Protein AF-A0A0R0E0G1-F1 (afdb_monomer)

pLDDT: mean 90.48, std 4.49, range [67.44, 95.5]

Organism: NCBI:txid659018

Foldseek 3Di:
DVVVVVVVVVCVVVQLVVLVVQLVVLQVVQLVLLLVQLVVQLVCLVVLHGDDWDCDDSFDRPQGQPDGSCCQVVKDKGWTHTDRDGDLQAHWIWIAINNPSDIDTHRD

Mean predicted aligned error: 4.96 Å

Sequence (108 aa):
MIVVAIIAILAAIALPQYRNYTQRSANAACLAEARAYLSTAVADLAGAVTPATYVPKACDASANPNLIATDFATPRTVTFDTRTKGNADIKQNAVCNTGSAQCELVDD

InterPro domains:
  IPR045584 Pilin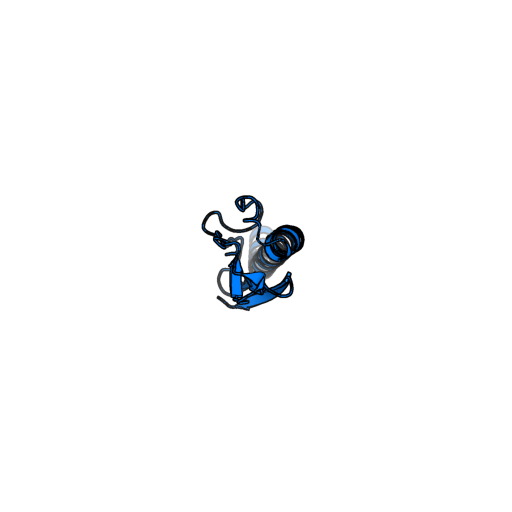-like [SSF54523] (1-60)

Structure (mmCIF, N/CA/C/O backbone):
data_AF-A0A0R0E0G1-F1
#
_entry.id   AF-A0A0R0E0G1-F1
#
loop_
_atom_site.group_PDB
_atom_site.id
_atom_site.type_symbol
_atom_site.label_atom_id
_atom_site.label_alt_id
_atom_site.label_comp_id
_atom_site.label_asym_id
_atom_site.label_entity_id
_atom_site.label_seq_id
_atom_site.pdbx_PDB_ins_code
_atom_site.Cartn_x
_atom_site.Cartn_y
_atom_site.Cartn_z
_atom_site.occupancy
_atom_site.B_iso_or_equiv
_atom_site.auth_seq_id
_atom_site.auth_comp_id
_atom_site.auth_asym_id
_atom_site.auth_atom_id
_atom_site.pdbx_PDB_model_num
ATOM 1 N N . MET A 1 1 ? -19.854 -2.959 42.397 1.00 69.88 1 MET A N 1
ATOM 2 C CA . MET A 1 1 ? -19.060 -3.354 41.207 1.00 69.88 1 MET A CA 1
ATOM 3 C C . MET A 1 1 ? -19.733 -2.933 39.889 1.00 69.88 1 MET A C 1
ATOM 5 O O . MET A 1 1 ? -19.676 -3.658 38.909 1.00 69.88 1 MET A O 1
ATOM 9 N N . ILE A 1 2 ? -20.343 -1.741 39.829 1.00 91.44 2 ILE A N 1
ATOM 10 C CA . ILE A 1 2 ? -21.079 -1.273 38.636 1.00 91.44 2 ILE A CA 1
ATOM 11 C C . ILE A 1 2 ? -20.147 -0.739 37.535 1.00 91.44 2 ILE A C 1
ATOM 13 O O . ILE A 1 2 ? -20.420 -0.892 36.351 1.00 91.44 2 ILE A O 1
ATOM 17 N N . VAL A 1 3 ? -18.998 -0.179 37.925 1.00 94.81 3 VAL A N 1
ATOM 18 C CA . VAL A 1 3 ? -18.033 0.435 37.000 1.00 94.81 3 VAL A CA 1
ATOM 19 C C . VAL A 1 3 ? -17.470 -0.589 36.011 1.00 94.81 3 VAL A C 1
ATOM 21 O O . VAL A 1 3 ? -17.427 -0.326 34.815 1.00 94.81 3 VAL A O 1
ATOM 24 N N . VAL A 1 4 ? -17.115 -1.788 36.486 1.00 92.62 4 VAL A N 1
ATOM 25 C CA . VAL A 1 4 ? -16.590 -2.868 35.632 1.00 92.62 4 VAL A CA 1
ATOM 26 C C . VAL A 1 4 ? -17.630 -3.311 34.599 1.00 92.62 4 VAL A C 1
ATOM 28 O O . VAL A 1 4 ? -17.286 -3.525 33.441 1.00 92.62 4 VAL A O 1
ATOM 31 N N . ALA A 1 5 ? -18.907 -3.380 34.991 1.00 92.19 5 ALA A N 1
ATOM 32 C CA . ALA A 1 5 ? -19.992 -3.743 34.082 1.00 92.19 5 ALA A CA 1
ATOM 33 C C . ALA A 1 5 ? -20.184 -2.702 32.966 1.00 92.19 5 ALA A C 1
ATOM 35 O O . ALA A 1 5 ? -20.346 -3.068 31.806 1.00 92.19 5 ALA A O 1
ATOM 36 N N . ILE A 1 6 ? -20.093 -1.408 33.291 1.00 95.06 6 ILE A N 1
ATOM 37 C CA . ILE A 1 6 ? -20.196 -0.332 32.293 1.00 95.06 6 ILE A CA 1
ATOM 38 C C . ILE A 1 6 ? -19.004 -0.376 31.322 1.00 95.06 6 ILE A C 1
ATOM 40 O O . ILE A 1 6 ? -19.198 -0.285 30.111 1.00 95.06 6 ILE A O 1
ATOM 44 N N . ILE A 1 7 ? -17.780 -0.585 31.825 1.00 94.69 7 ILE A N 1
ATOM 45 C CA . ILE A 1 7 ? -16.577 -0.710 30.982 1.00 94.69 7 ILE A CA 1
ATOM 46 C C . ILE A 1 7 ? -16.690 -1.916 30.039 1.00 94.69 7 ILE A C 1
ATOM 48 O O . ILE A 1 7 ? -16.341 -1.800 28.866 1.00 94.69 7 ILE A O 1
ATOM 52 N N . ALA A 1 8 ? -17.212 -3.051 30.515 1.00 91.56 8 ALA A N 1
ATOM 53 C CA . ALA A 1 8 ? -17.375 -4.253 29.699 1.00 91.56 8 ALA A CA 1
ATOM 54 C C . ALA A 1 8 ? -18.311 -4.025 28.498 1.00 91.56 8 ALA A C 1
ATOM 56 O O . ALA A 1 8 ? -17.993 -4.442 27.384 1.00 91.56 8 ALA A O 1
ATOM 57 N N . ILE A 1 9 ? -19.425 -3.314 28.697 1.00 93.38 9 ILE A N 1
ATOM 58 C CA . ILE A 1 9 ? -20.377 -2.996 27.620 1.00 93.38 9 ILE A CA 1
ATOM 59 C C . ILE A 1 9 ? -19.742 -2.045 26.596 1.00 93.38 9 ILE A C 1
ATOM 61 O O . ILE A 1 9 ? -19.850 -2.273 25.392 1.00 93.38 9 ILE A O 1
ATOM 65 N N . LEU A 1 10 ? -19.033 -1.008 27.054 1.00 93.25 10 LEU A N 1
ATOM 66 C CA . LEU A 1 10 ? -18.356 -0.061 26.161 1.00 93.25 10 LEU A CA 1
ATOM 67 C C . LEU A 1 10 ? -17.244 -0.738 25.348 1.00 93.25 10 LEU A C 1
ATOM 69 O O . LEU A 1 10 ? -17.132 -0.508 24.144 1.00 93.25 10 LEU A O 1
ATOM 73 N N . ALA A 1 11 ? -16.453 -1.608 25.981 1.00 91.19 11 ALA A N 1
ATOM 74 C CA . ALA A 1 11 ? -15.393 -2.355 25.312 1.00 91.19 11 ALA A CA 1
ATOM 75 C C . ALA A 1 11 ? -15.949 -3.300 24.237 1.00 91.19 11 ALA A C 1
ATOM 77 O O . ALA A 1 11 ? -15.377 -3.384 23.151 1.00 91.19 11 ALA A O 1
ATOM 78 N N . ALA A 1 12 ? -17.087 -3.954 24.493 1.00 91.06 12 ALA A N 1
ATOM 79 C CA . ALA A 1 12 ? -17.731 -4.836 23.521 1.00 91.06 12 ALA A CA 1
ATOM 80 C C . ALA A 1 12 ? -18.113 -4.111 22.215 1.00 91.06 12 ALA A C 1
ATOM 82 O O . ALA A 1 12 ? -18.043 -4.710 21.144 1.00 91.06 12 ALA A O 1
ATOM 83 N N . ILE A 1 13 ? -18.458 -2.821 22.285 1.00 90.75 13 ILE A N 1
ATOM 84 C CA . ILE A 1 13 ? -18.802 -2.000 21.113 1.00 90.75 13 ILE A CA 1
ATOM 85 C C . ILE A 1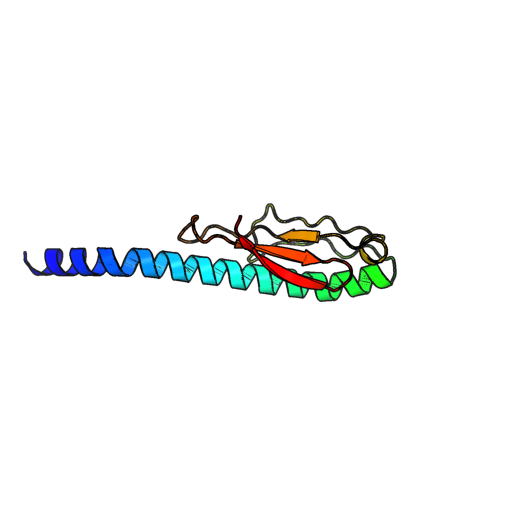 13 ? -17.542 -1.400 20.468 1.00 90.75 13 ILE A C 1
ATOM 87 O O . ILE A 1 13 ? -17.410 -1.381 19.244 1.00 90.75 13 ILE A O 1
ATOM 91 N N . ALA A 1 14 ? -16.591 -0.930 21.279 1.00 91.50 14 ALA A N 1
ATOM 92 C CA . ALA A 1 14 ? -15.405 -0.227 20.794 1.00 91.50 14 ALA A CA 1
ATOM 93 C C . ALA A 1 14 ? -14.370 -1.156 20.136 1.00 91.50 14 ALA A C 1
ATOM 95 O O . ALA A 1 14 ? -13.752 -0.791 19.135 1.00 91.50 14 ALA A O 1
ATOM 96 N N . LEU A 1 15 ? -14.179 -2.369 20.663 1.00 91.12 15 LEU A N 1
ATOM 97 C CA . LEU A 1 15 ? -13.192 -3.324 20.151 1.00 91.12 15 LEU A CA 1
ATOM 98 C C . LEU A 1 15 ? -13.411 -3.737 18.682 1.00 91.12 15 LEU A C 1
ATOM 100 O O . LEU A 1 15 ? -12.436 -3.695 17.927 1.00 91.12 15 LEU A O 1
ATOM 104 N N . PRO A 1 16 ? -14.621 -4.111 18.214 1.00 91.94 16 PRO A N 1
ATOM 105 C CA . PRO A 1 16 ? -14.821 -4.457 16.806 1.00 91.94 16 PRO A CA 1
ATOM 106 C C . PRO A 1 16 ? -14.580 -3.263 15.873 1.00 91.94 16 PRO A C 1
ATOM 108 O O . PRO A 1 16 ? -13.963 -3.426 14.820 1.00 91.94 16 PRO A O 1
ATOM 111 N N . GLN A 1 17 ? -14.977 -2.048 16.271 1.00 93.81 17 GLN A N 1
ATOM 112 C CA . GLN A 1 17 ? -14.682 -0.843 15.490 1.00 93.81 17 GLN A CA 1
ATOM 113 C C . GLN A 1 17 ? -13.180 -0.557 15.419 1.00 93.81 17 GLN A C 1
ATOM 115 O O . GLN A 1 17 ? -12.667 -0.273 14.337 1.00 93.81 17 GLN A O 1
ATOM 120 N N . TYR A 1 18 ? -12.460 -0.688 16.536 1.00 94.31 18 TYR A N 1
ATOM 121 C CA . TYR A 1 18 ? -11.012 -0.497 16.564 1.00 94.31 18 TYR A CA 1
ATOM 122 C C . TYR A 1 18 ? -10.287 -1.504 15.662 1.00 94.31 18 TYR A C 1
ATOM 124 O O . TYR A 1 18 ? -9.452 -1.109 14.852 1.00 94.31 18 TYR A O 1
ATOM 132 N N . ARG A 1 19 ? -10.659 -2.790 15.723 1.00 94.44 19 ARG A N 1
ATOM 133 C CA . ARG A 1 19 ? -10.098 -3.839 14.851 1.00 94.44 19 ARG A CA 1
ATOM 134 C C . ARG A 1 19 ? -10.358 -3.570 13.367 1.00 94.44 19 ARG A C 1
ATOM 136 O O . ARG A 1 19 ? -9.494 -3.840 12.535 1.00 94.44 19 ARG A O 1
ATOM 143 N N . ASN A 1 20 ? -11.526 -3.023 13.029 1.00 95.38 20 ASN A N 1
ATOM 144 C CA . ASN A 1 20 ? -11.834 -2.639 11.655 1.00 95.38 20 ASN A CA 1
ATOM 145 C C . ASN A 1 20 ? -11.003 -1.431 11.199 1.00 95.38 20 ASN A C 1
ATOM 147 O O . ASN A 1 20 ? -10.507 -1.408 10.073 1.00 95.38 20 ASN A O 1
ATOM 151 N N . TYR A 1 21 ? -10.825 -0.434 12.068 1.00 95.06 21 TYR A N 1
ATOM 152 C CA . TYR A 1 21 ? -9.981 0.724 11.781 1.00 95.06 21 TYR A CA 1
ATOM 153 C C . TYR A 1 21 ? -8.526 0.311 11.539 1.00 95.06 21 TYR A C 1
ATOM 155 O O . TYR A 1 21 ? -7.956 0.678 10.513 1.00 95.06 21 TYR A O 1
ATOM 163 N N . THR A 1 22 ? -7.945 -0.514 12.419 1.00 95.12 22 THR A N 1
ATOM 164 C CA . THR A 1 22 ? -6.552 -0.955 12.268 1.00 95.12 22 THR A CA 1
ATOM 165 C C . THR A 1 22 ? -6.338 -1.782 11.004 1.00 95.12 22 THR A C 1
ATOM 167 O O . THR A 1 22 ? -5.293 -1.637 10.367 1.00 95.12 22 THR A O 1
ATOM 170 N N . GLN A 1 23 ? -7.321 -2.594 10.594 1.00 95.50 23 GLN A N 1
ATOM 171 C CA . GLN A 1 23 ? -7.233 -3.310 9.322 1.00 95.50 23 GLN A CA 1
ATOM 172 C C . GLN A 1 23 ? -7.289 -2.357 8.123 1.00 95.50 23 GLN A C 1
ATOM 174 O O . GLN A 1 23 ? -6.441 -2.448 7.241 1.00 95.50 23 GLN A O 1
ATOM 179 N N . ARG A 1 24 ? -8.218 -1.393 8.100 1.00 95.06 24 ARG A N 1
ATOM 180 C CA . ARG A 1 24 ? -8.290 -0.395 7.014 1.00 95.06 24 ARG A CA 1
ATOM 181 C C . ARG A 1 24 ? -7.003 0.423 6.905 1.00 95.06 24 ARG A C 1
ATOM 183 O O . ARG A 1 24 ? -6.546 0.687 5.795 1.00 95.06 24 ARG A O 1
ATOM 190 N N . SER A 1 25 ? -6.390 0.782 8.036 1.00 95.00 25 SER A N 1
ATOM 191 C CA . SER A 1 25 ? -5.082 1.447 8.054 1.00 95.00 25 SER A CA 1
ATOM 192 C C . SER A 1 25 ? -3.980 0.571 7.453 1.00 95.00 25 SER A C 1
ATOM 194 O O . SER A 1 25 ? -3.146 1.082 6.710 1.00 95.00 25 SER A O 1
ATOM 196 N N . ALA A 1 26 ? -3.981 -0.737 7.732 1.00 94.75 26 ALA A N 1
ATOM 197 C CA . ALA A 1 26 ? -3.026 -1.674 7.142 1.00 94.75 26 ALA A CA 1
ATOM 198 C C . ALA A 1 26 ? -3.225 -1.823 5.624 1.00 94.75 26 ALA A C 1
ATOM 200 O O . ALA A 1 26 ? -2.245 -1.760 4.880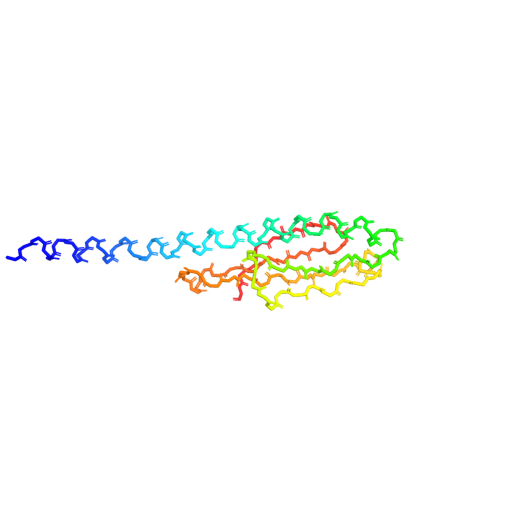 1.00 94.75 26 ALA A O 1
ATOM 201 N N . ASN A 1 27 ? -4.477 -1.933 5.164 1.00 95.12 27 ASN A N 1
ATOM 202 C CA . ASN A 1 27 ? -4.801 -2.012 3.738 1.00 95.12 27 ASN A CA 1
ATOM 203 C C . ASN A 1 27 ? -4.314 -0.754 2.993 1.00 95.12 27 ASN A C 1
ATOM 205 O O . ASN A 1 27 ? -3.603 -0.847 1.993 1.00 95.12 27 ASN A O 1
ATOM 209 N N . ALA A 1 28 ? -4.620 0.434 3.525 1.00 95.25 28 ALA A N 1
ATOM 210 C CA . ALA A 1 28 ? -4.194 1.702 2.935 1.00 95.25 28 ALA A CA 1
ATOM 211 C C . ALA A 1 28 ? -2.665 1.869 2.918 1.00 95.25 28 ALA A C 1
ATOM 213 O O . ALA A 1 28 ? -2.114 2.363 1.934 1.00 95.25 28 ALA A O 1
ATOM 214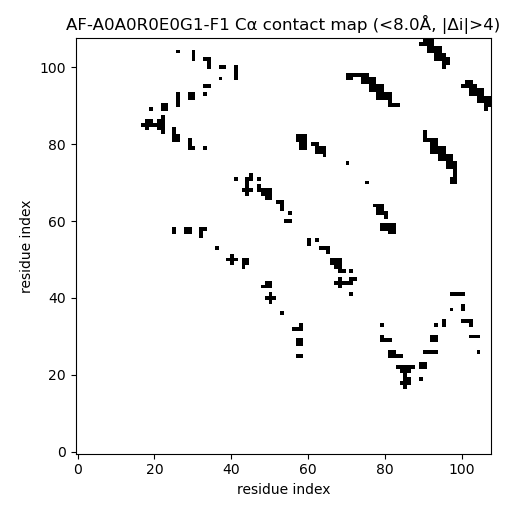 N N . ALA A 1 29 ? -1.973 1.444 3.981 1.00 95.31 29 ALA A N 1
ATOM 215 C CA . ALA A 1 29 ? -0.517 1.528 4.064 1.00 95.31 29 ALA A CA 1
ATOM 216 C C . ALA A 1 29 ? 0.169 0.647 3.012 1.00 95.31 29 ALA A C 1
ATOM 218 O O . ALA A 1 29 ? 1.087 1.107 2.337 1.00 95.31 29 ALA A O 1
ATOM 219 N N . CYS A 1 30 ? -0.303 -0.588 2.833 1.00 95.12 30 CYS A N 1
ATOM 220 C CA . CYS A 1 30 ? 0.243 -1.473 1.810 1.00 95.12 30 CYS A CA 1
ATOM 221 C C . CYS A 1 30 ? -0.075 -0.984 0.393 1.00 95.12 30 CYS A C 1
ATOM 223 O O . CYS A 1 30 ? 0.803 -0.999 -0.459 1.00 95.12 30 CYS A O 1
ATOM 225 N N . LEU A 1 31 ? -1.279 -0.460 0.134 1.00 94.75 31 LEU A N 1
ATOM 226 C CA . LEU A 1 31 ? -1.585 0.137 -1.170 1.00 94.75 31 LEU A CA 1
ATOM 227 C C . LEU A 1 31 ? -0.678 1.332 -1.483 1.00 94.75 31 LEU A C 1
ATOM 229 O O . LEU A 1 31 ? -0.219 1.471 -2.616 1.00 94.75 31 LEU A O 1
ATOM 233 N N . ALA A 1 32 ? -0.415 2.198 -0.503 1.00 94.69 32 ALA A N 1
ATOM 234 C CA . ALA A 1 32 ? 0.492 3.326 -0.692 1.00 94.69 32 ALA A CA 1
ATOM 235 C C . ALA A 1 32 ? 1.919 2.851 -1.008 1.00 94.69 32 ALA A C 1
ATOM 237 O O . ALA A 1 32 ? 2.565 3.392 -1.903 1.00 94.69 32 ALA A O 1
ATOM 238 N N . GLU A 1 33 ? 2.386 1.814 -0.313 1.00 94.19 33 GLU A N 1
ATOM 239 C CA . GLU A 1 33 ? 3.688 1.199 -0.557 1.00 94.19 33 GLU A CA 1
ATOM 240 C C . GLU A 1 33 ? 3.776 0.539 -1.939 1.00 94.19 33 GLU A C 1
ATOM 242 O O . GLU A 1 33 ? 4.717 0.808 -2.684 1.00 94.19 33 GLU A O 1
ATOM 247 N N . ALA A 1 34 ? 2.779 -0.267 -2.307 1.00 93.25 34 ALA A N 1
ATOM 248 C CA . ALA A 1 34 ? 2.696 -0.932 -3.601 1.00 93.25 34 ALA A CA 1
ATOM 249 C C . ALA A 1 34 ? 2.720 0.081 -4.756 1.00 93.25 34 ALA A C 1
ATOM 251 O O . ALA A 1 34 ? 3.484 -0.077 -5.708 1.00 93.25 34 ALA A O 1
ATOM 252 N N . ARG A 1 35 ? 1.951 1.174 -4.640 1.00 93.00 35 ARG A N 1
ATOM 253 C CA . ARG A 1 35 ? 1.963 2.277 -5.617 1.00 93.00 35 ARG A CA 1
ATOM 254 C C . ARG A 1 35 ? 3.321 2.963 -5.703 1.00 93.00 35 ARG A C 1
ATOM 256 O O . ARG A 1 35 ? 3.768 3.263 -6.804 1.00 93.00 35 ARG A O 1
ATOM 263 N N . ALA A 1 36 ? 3.964 3.222 -4.565 1.00 92.88 36 ALA A N 1
ATOM 264 C CA . ALA A 1 36 ? 5.270 3.872 -4.530 1.00 92.88 36 ALA A CA 1
ATOM 265 C C . ALA A 1 36 ? 6.370 3.000 -5.152 1.00 92.88 36 ALA A C 1
ATOM 267 O O . ALA A 1 36 ? 7.231 3.519 -5.853 1.00 92.88 36 ALA A O 1
ATOM 268 N N . TYR A 1 37 ? 6.330 1.684 -4.928 1.00 92.75 37 TYR A N 1
ATOM 269 C CA . TYR A 1 37 ? 7.258 0.754 -5.565 1.00 92.75 37 TYR A CA 1
ATOM 270 C C . TYR A 1 37 ? 6.998 0.632 -7.070 1.00 92.75 37 TYR A C 1
ATOM 272 O O . TYR A 1 37 ? 7.928 0.672 -7.874 1.00 92.75 37 TYR A O 1
ATOM 280 N N . LEU A 1 38 ? 5.733 0.507 -7.477 1.00 92.19 38 LEU A N 1
ATOM 281 C CA . LEU A 1 38 ? 5.408 0.331 -8.887 1.00 92.19 38 LEU A CA 1
ATOM 282 C C . LEU A 1 38 ? 5.604 1.581 -9.724 1.00 92.19 38 LEU A C 1
ATOM 284 O O . LEU A 1 38 ? 5.972 1.450 -10.883 1.00 92.19 38 LEU A O 1
ATOM 288 N N . SER A 1 39 ? 5.410 2.781 -9.181 1.00 91.38 39 SER A N 1
ATOM 289 C CA . SER A 1 39 ? 5.679 4.000 -9.946 1.00 91.38 39 SER A CA 1
ATOM 290 C C . SER A 1 39 ? 7.142 4.082 -10.390 1.00 91.38 39 SER A C 1
ATOM 292 O O . SER A 1 39 ? 7.411 4.479 -11.522 1.00 91.38 39 SER A O 1
ATOM 294 N N . THR A 1 40 ? 8.083 3.653 -9.542 1.00 91.50 40 THR A N 1
ATOM 295 C CA . THR A 1 40 ? 9.500 3.570 -9.911 1.00 91.50 40 THR A CA 1
ATOM 296 C C . THR A 1 40 ? 9.779 2.355 -10.787 1.00 91.50 40 THR A C 1
ATOM 298 O O . THR A 1 40 ? 10.459 2.475 -11.800 1.00 91.50 40 THR A O 1
ATOM 301 N N . ALA A 1 41 ? 9.200 1.198 -10.455 1.00 91.69 41 ALA A N 1
ATOM 302 C CA . ALA A 1 41 ? 9.459 -0.032 -11.191 1.00 91.69 41 ALA A CA 1
ATOM 303 C C . ALA A 1 41 ? 8.937 0.020 -12.635 1.00 91.69 41 ALA A C 1
ATOM 305 O O . ALA A 1 41 ? 9.593 -0.480 -13.538 1.00 91.69 41 ALA A O 1
ATOM 306 N N . VAL A 1 42 ? 7.792 0.660 -12.885 1.00 90.56 42 VAL A N 1
ATOM 307 C CA . VAL A 1 42 ? 7.241 0.831 -14.238 1.00 90.56 42 VAL A CA 1
ATOM 308 C C . VAL A 1 42 ? 8.141 1.709 -15.109 1.00 90.56 42 VAL A C 1
ATOM 310 O O . VAL A 1 42 ? 8.247 1.451 -16.306 1.00 90.56 42 VAL A O 1
ATOM 313 N N . ALA A 1 43 ? 8.838 2.692 -14.531 1.00 90.44 43 ALA A N 1
ATOM 314 C CA . ALA A 1 43 ? 9.822 3.479 -15.270 1.00 90.44 43 ALA A CA 1
ATOM 315 C C . ALA A 1 43 ? 11.024 2.621 -15.710 1.00 90.44 43 ALA A C 1
ATOM 317 O O . ALA A 1 43 ? 11.433 2.697 -16.869 1.00 90.44 43 ALA A O 1
ATOM 318 N N . ASP A 1 44 ? 11.534 1.759 -14.824 1.00 91.06 44 ASP A N 1
ATOM 319 C CA . ASP A 1 44 ? 12.615 0.818 -15.151 1.00 91.06 44 ASP A CA 1
ATOM 320 C C . ASP A 1 44 ? 12.166 -0.209 -16.204 1.00 91.06 44 ASP A C 1
ATOM 322 O O . ASP A 1 44 ? 12.856 -0.443 -17.200 1.00 91.06 44 ASP A O 1
ATOM 326 N N . LEU A 1 45 ? 10.965 -0.769 -16.034 1.00 90.44 45 LEU A N 1
ATOM 327 C CA . LEU A 1 45 ? 10.384 -1.741 -16.958 1.00 90.44 45 LEU A CA 1
ATOM 328 C C . LEU A 1 45 ? 10.130 -1.152 -18.352 1.00 90.44 45 LEU A C 1
ATOM 330 O O . LEU A 1 45 ? 10.339 -1.838 -19.351 1.00 90.44 45 LEU A O 1
ATOM 334 N N . ALA A 1 46 ? 9.715 0.115 -18.447 1.00 88.69 46 ALA A N 1
ATOM 335 C CA . ALA A 1 46 ? 9.565 0.807 -19.728 1.00 88.69 46 ALA A CA 1
ATOM 336 C C . ALA A 1 46 ? 10.906 0.952 -20.471 1.00 88.69 46 ALA A C 1
ATOM 338 O O . ALA A 1 46 ? 10.939 0.945 -21.701 1.00 88.69 46 ALA A O 1
ATOM 339 N N . GLY A 1 47 ? 12.016 1.027 -19.730 1.00 90.00 47 GLY A N 1
ATOM 340 C CA . GLY A 1 47 ? 13.380 0.961 -20.257 1.00 90.00 47 GLY A CA 1
ATOM 341 C C . GLY A 1 47 ? 13.898 -0.460 -20.515 1.00 90.00 47 GLY A C 1
ATOM 342 O O . GLY A 1 47 ? 15.081 -0.613 -20.811 1.00 90.00 47 GLY A O 1
ATOM 343 N N . ALA A 1 48 ? 13.051 -1.492 -20.389 1.00 86.94 48 ALA A N 1
ATOM 344 C CA . ALA A 1 48 ? 13.422 -2.909 -20.430 1.00 86.94 48 ALA A CA 1
ATOM 345 C C . ALA A 1 48 ? 14.498 -3.303 -19.395 1.00 86.94 48 ALA A C 1
ATOM 347 O O . ALA A 1 48 ? 15.267 -4.244 -19.605 1.00 86.94 48 ALA A O 1
ATOM 348 N N . VAL A 1 49 ? 14.543 -2.597 -18.262 1.00 88.88 49 VAL A N 1
ATOM 349 C CA . VAL A 1 49 ? 15.426 -2.890 -17.130 1.00 88.88 49 VAL A CA 1
ATOM 350 C C . VAL A 1 49 ? 14.630 -3.614 -16.048 1.00 88.88 49 VAL A C 1
ATOM 352 O O . VAL A 1 49 ? 13.480 -3.283 -15.763 1.00 88.88 49 VAL A O 1
ATOM 355 N N . THR A 1 50 ? 15.234 -4.631 -15.433 1.00 87.44 50 THR A N 1
ATOM 356 C CA . THR A 1 50 ? 14.641 -5.291 -14.265 1.00 87.44 50 THR A CA 1
ATOM 357 C C . THR A 1 50 ? 14.717 -4.355 -13.054 1.00 87.44 50 THR A C 1
ATOM 359 O O . THR A 1 50 ? 15.830 -3.968 -12.682 1.00 87.44 50 THR A O 1
ATOM 362 N N . PRO A 1 51 ? 13.584 -4.002 -12.426 1.00 87.44 51 PRO A N 1
ATOM 363 C CA . PRO A 1 51 ? 13.562 -3.088 -11.291 1.00 87.44 51 PRO A CA 1
ATOM 364 C C . PRO A 1 51 ? 14.221 -3.707 -10.055 1.00 87.44 51 PRO A C 1
ATOM 366 O O . PRO A 1 51 ? 14.379 -4.926 -9.945 1.00 87.44 51 PRO A O 1
ATOM 369 N N . ALA A 1 52 ? 14.580 -2.858 -9.091 1.00 87.69 52 ALA A N 1
ATOM 370 C CA . ALA A 1 52 ? 15.129 -3.313 -7.818 1.00 87.69 52 ALA A CA 1
ATOM 371 C C . ALA A 1 52 ? 14.158 -4.256 -7.087 1.00 87.69 52 ALA A C 1
ATOM 373 O O . ALA A 1 52 ? 12.935 -4.099 -7.158 1.00 87.69 52 ALA A O 1
ATOM 374 N N . THR A 1 53 ? 14.707 -5.219 -6.344 1.00 87.12 53 THR A N 1
ATOM 375 C CA . THR A 1 53 ? 13.915 -6.176 -5.566 1.00 87.12 53 THR A CA 1
ATOM 376 C C . THR A 1 53 ? 13.000 -5.446 -4.588 1.00 87.12 53 THR A C 1
ATOM 378 O O . THR A 1 53 ? 13.449 -4.604 -3.808 1.00 87.12 53 THR A O 1
ATOM 381 N N . TYR A 1 54 ? 11.715 -5.787 -4.615 1.00 89.50 54 TYR A N 1
ATOM 382 C CA . TYR A 1 54 ? 10.745 -5.269 -3.661 1.00 89.50 54 TYR A CA 1
ATOM 383 C C . TYR A 1 54 ? 11.078 -5.745 -2.239 1.00 89.50 54 TYR A C 1
ATOM 385 O O . TYR A 1 54 ? 11.276 -6.938 -2.009 1.00 89.50 54 TYR A O 1
ATOM 393 N N . VAL A 1 55 ? 11.137 -4.811 -1.286 1.00 90.12 55 VAL A N 1
ATOM 394 C CA . VAL A 1 55 ? 11.370 -5.107 0.135 1.00 90.12 55 VAL A CA 1
ATOM 395 C C . VAL A 1 55 ? 10.170 -4.606 0.942 1.00 90.12 55 VAL A C 1
ATOM 397 O O . VAL A 1 55 ? 10.067 -3.396 1.167 1.00 90.12 55 VAL A O 1
ATOM 400 N N . PRO A 1 56 ? 9.277 -5.503 1.392 1.00 89.94 56 PRO A N 1
ATOM 401 C CA . PRO A 1 56 ? 8.038 -5.110 2.050 1.00 89.94 56 PRO A CA 1
ATOM 402 C C . PRO A 1 56 ? 8.275 -4.482 3.430 1.00 89.94 56 PRO A C 1
ATOM 404 O O . PRO A 1 56 ? 8.994 -5.031 4.271 1.00 89.94 56 PRO A O 1
ATOM 407 N N . LYS A 1 57 ? 7.617 -3.349 3.711 1.00 91.19 57 LYS A N 1
ATOM 408 C CA . LYS A 1 57 ? 7.621 -2.689 5.033 1.00 91.19 57 LYS A CA 1
ATOM 409 C C . LYS A 1 57 ? 6.258 -2.683 5.713 1.00 91.19 57 LYS A C 1
ATOM 411 O O . LYS A 1 57 ? 6.170 -3.065 6.884 1.00 91.19 57 LYS A O 1
ATOM 416 N N . ALA A 1 58 ? 5.219 -2.242 5.020 1.00 91.38 58 ALA A N 1
ATOM 417 C CA . ALA A 1 58 ? 3.829 -2.215 5.463 1.00 91.38 58 ALA A CA 1
ATOM 418 C C . ALA A 1 58 ? 3.042 -3.430 4.952 1.00 91.38 58 ALA A C 1
ATOM 420 O O . ALA A 1 58 ? 2.278 -4.005 5.733 1.00 91.38 58 ALA A O 1
ATOM 421 N N . CYS A 1 59 ? 3.269 -3.849 3.703 1.00 92.31 59 CYS A N 1
ATOM 422 C CA . CYS A 1 59 ? 2.750 -5.111 3.165 1.00 92.31 59 CYS A CA 1
ATOM 423 C C . CYS A 1 59 ? 3.363 -6.338 3.865 1.00 92.31 59 CYS A C 1
ATOM 425 O O . CYS A 1 59 ? 4.374 -6.241 4.572 1.00 92.31 59 CYS A O 1
ATOM 427 N N . ASP A 1 60 ? 2.734 -7.501 3.717 1.00 92.69 60 ASP A N 1
ATOM 428 C CA . ASP A 1 60 ? 3.246 -8.759 4.254 1.00 92.69 60 ASP A CA 1
ATOM 429 C C . ASP A 1 60 ? 4.607 -9.124 3.640 1.00 92.69 60 ASP A C 1
ATOM 431 O O . ASP A 1 60 ? 4.941 -8.706 2.535 1.00 92.69 60 ASP A O 1
ATOM 435 N N . ALA A 1 61 ? 5.420 -9.878 4.381 1.00 86.75 61 ALA A N 1
ATOM 436 C CA . ALA A 1 61 ? 6.718 -10.328 3.895 1.00 86.75 61 ALA A CA 1
ATOM 437 C C . ALA A 1 61 ? 6.596 -11.336 2.738 1.00 86.75 61 ALA A C 1
ATOM 439 O O . ALA A 1 61 ? 7.554 -11.501 1.986 1.00 86.75 61 ALA A O 1
ATOM 440 N N . SER A 1 62 ? 5.433 -11.985 2.584 1.00 83.94 62 SER A N 1
ATOM 441 C CA . SER A 1 62 ? 5.118 -12.837 1.432 1.00 83.94 62 SER A CA 1
ATOM 442 C C . SER A 1 62 ? 4.952 -12.062 0.126 1.00 83.94 62 SER A C 1
ATOM 444 O O . SER A 1 62 ? 5.099 -12.655 -0.943 1.00 83.94 62 SER A O 1
ATOM 446 N N . ALA A 1 63 ? 4.671 -10.755 0.190 1.00 80.81 63 ALA A N 1
ATOM 447 C CA . ALA A 1 63 ? 4.445 -9.943 -0.993 1.00 80.81 63 ALA A CA 1
ATOM 448 C C . ALA A 1 63 ? 5.741 -9.842 -1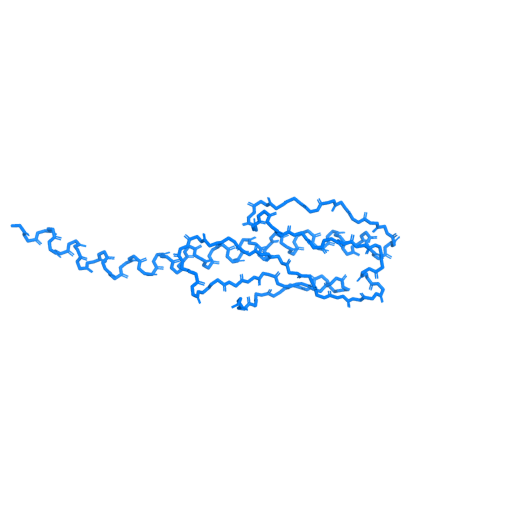.810 1.00 80.81 63 ALA A C 1
ATOM 450 O O . ALA A 1 63 ? 6.678 -9.133 -1.440 1.00 80.81 63 ALA A O 1
ATOM 451 N N . ASN A 1 64 ? 5.790 -10.547 -2.939 1.00 82.19 64 ASN A N 1
ATOM 452 C CA . ASN A 1 64 ? 6.861 -10.428 -3.916 1.00 82.19 64 ASN A CA 1
ATOM 453 C C . ASN A 1 64 ? 6.267 -10.435 -5.330 1.00 82.19 64 ASN A C 1
ATOM 455 O O . ASN A 1 64 ? 5.906 -11.495 -5.845 1.00 82.19 64 ASN A O 1
ATOM 459 N N . PRO A 1 65 ? 6.181 -9.268 -5.984 1.00 82.25 65 PRO A N 1
ATOM 460 C CA . PRO A 1 65 ? 5.555 -9.171 -7.293 1.00 82.25 65 PRO A CA 1
ATOM 461 C C . PRO A 1 65 ? 6.429 -9.757 -8.428 1.00 82.25 65 PRO A C 1
ATOM 463 O O . PRO A 1 65 ? 5.928 -9.908 -9.546 1.00 82.25 65 PRO A O 1
ATOM 466 N N . ASN A 1 66 ? 7.696 -10.116 -8.147 1.00 85.19 66 ASN A N 1
ATOM 467 C CA . ASN A 1 66 ? 8.664 -10.741 -9.061 1.00 85.19 66 ASN A CA 1
ATOM 468 C C . ASN A 1 66 ? 8.667 -10.104 -10.461 1.00 85.19 66 ASN A C 1
ATOM 470 O O . ASN A 1 66 ? 8.367 -10.767 -11.455 1.00 85.19 66 ASN A O 1
ATOM 474 N N . LEU A 1 67 ? 8.914 -8.792 -10.518 1.00 86.88 67 LEU A N 1
ATOM 475 C CA . LEU A 1 67 ? 8.869 -8.046 -11.774 1.00 86.88 67 LEU A CA 1
ATOM 476 C C . LEU A 1 67 ? 10.022 -8.455 -12.694 1.00 86.88 67 LEU A C 1
ATOM 478 O O . LEU A 1 67 ? 11.177 -8.515 -12.274 1.00 86.88 67 LEU A O 1
ATOM 482 N N . ILE A 1 68 ? 9.705 -8.664 -13.968 1.00 86.19 68 ILE A N 1
ATOM 483 C CA . ILE A 1 68 ? 10.670 -8.950 -15.034 1.00 86.19 68 ILE A CA 1
ATOM 484 C C . ILE A 1 68 ? 10.582 -7.887 -16.125 1.00 86.19 68 ILE A C 1
ATOM 486 O O . ILE A 1 68 ? 9.521 -7.316 -16.336 1.00 86.19 68 ILE A O 1
ATOM 490 N N . ALA A 1 69 ? 11.670 -7.658 -16.866 1.00 83.69 69 ALA A N 1
ATOM 491 C CA . ALA A 1 69 ? 11.783 -6.578 -17.857 1.00 83.69 69 ALA A CA 1
ATOM 492 C C . ALA A 1 69 ? 10.659 -6.533 -18.918 1.00 83.69 69 ALA A C 1
ATOM 494 O O . ALA A 1 69 ? 10.403 -5.483 -19.500 1.00 83.69 69 ALA A O 1
ATOM 495 N N . THR A 1 70 ? 9.968 -7.649 -19.174 1.00 84.69 70 THR A N 1
ATOM 496 C CA . THR A 1 70 ? 8.856 -7.725 -20.134 1.00 84.69 70 THR A CA 1
ATOM 497 C C . THR A 1 70 ? 7.501 -7.316 -19.556 1.00 84.69 70 THR A C 1
ATOM 499 O O . THR A 1 70 ? 6.561 -7.127 -20.323 1.00 84.69 70 THR A O 1
ATOM 502 N N . ASP A 1 71 ? 7.377 -7.143 -18.238 1.00 87.00 71 ASP A N 1
ATOM 503 C CA . ASP A 1 71 ? 6.097 -6.887 -17.561 1.00 87.00 71 ASP A CA 1
ATOM 504 C C . ASP A 1 71 ? 5.433 -5.563 -17.970 1.00 87.00 71 ASP A C 1
ATOM 506 O O . ASP A 1 71 ? 4.234 -5.391 -17.748 1.00 87.00 71 ASP A O 1
ATOM 510 N N . PHE A 1 72 ? 6.171 -4.633 -18.583 1.00 87.25 72 PHE A N 1
ATOM 511 C CA . PHE A 1 72 ? 5.590 -3.426 -19.180 1.00 87.25 72 PHE A CA 1
ATOM 512 C C . PHE A 1 72 ? 5.021 -3.672 -20.585 1.00 87.25 72 PHE A C 1
ATOM 514 O O . PHE A 1 72 ? 3.959 -3.155 -20.923 1.00 87.25 72 PHE A O 1
ATOM 521 N N . ALA A 1 73 ? 5.698 -4.486 -21.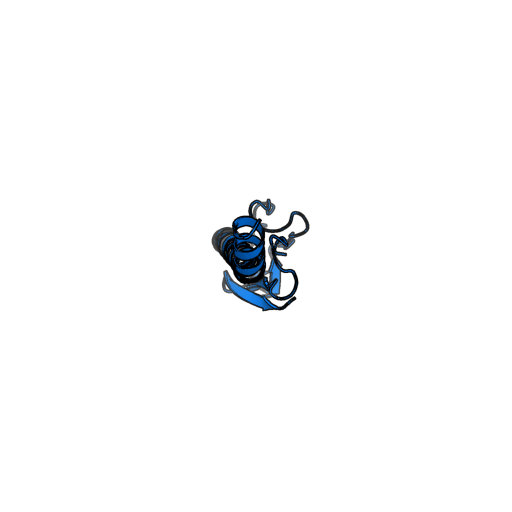401 1.00 86.75 73 ALA A N 1
ATOM 522 C CA . ALA A 1 73 ? 5.269 -4.812 -22.764 1.00 86.75 73 ALA A CA 1
ATOM 523 C C . ALA A 1 73 ? 4.116 -5.830 -22.794 1.00 86.75 73 ALA A C 1
ATOM 525 O O . ALA A 1 73 ? 3.271 -5.791 -23.688 1.00 86.75 73 ALA A O 1
ATOM 526 N N . THR A 1 74 ? 4.059 -6.716 -21.799 1.00 89.75 74 THR A N 1
ATOM 527 C CA . THR A 1 74 ? 2.940 -7.632 -21.546 1.00 89.75 74 THR A CA 1
ATOM 528 C C . THR A 1 74 ? 2.380 -7.364 -20.147 1.00 89.75 74 THR A C 1
ATOM 530 O O . THR A 1 74 ? 2.751 -8.069 -19.204 1.00 89.75 74 THR A O 1
ATOM 533 N N . PRO A 1 75 ? 1.522 -6.336 -19.988 1.00 87.06 75 PRO A N 1
ATOM 534 C CA . PRO A 1 75 ? 0.990 -5.950 -18.689 1.00 87.06 75 PRO A CA 1
ATOM 535 C C . PRO A 1 75 ? 0.269 -7.102 -17.999 1.00 87.06 75 PRO A C 1
ATOM 537 O O . PRO A 1 75 ? -0.563 -7.782 -18.602 1.00 87.06 75 PRO A O 1
ATOM 540 N N . ARG A 1 76 ? 0.541 -7.272 -16.708 1.00 91.06 76 ARG A N 1
ATOM 541 C CA . ARG A 1 76 ? -0.155 -8.221 -15.841 1.00 91.06 76 ARG A CA 1
ATOM 542 C C . ARG A 1 76 ? -0.510 -7.571 -14.515 1.00 91.06 76 ARG A C 1
ATOM 544 O O . ARG A 1 76 ? -0.006 -6.503 -14.162 1.00 91.06 76 ARG A O 1
ATOM 551 N N . THR A 1 77 ? -1.375 -8.238 -13.770 1.00 91.00 77 THR A N 1
ATOM 552 C CA . THR A 1 77 ? -1.687 -7.867 -12.395 1.00 91.00 77 THR A CA 1
ATOM 553 C C . THR A 1 77 ? -0.717 -8.548 -11.432 1.00 91.00 77 THR A C 1
ATOM 555 O O . THR A 1 77 ? -0.464 -9.749 -11.534 1.00 91.00 77 THR A O 1
ATOM 558 N N . VAL A 1 78 ? -0.172 -7.776 -10.499 1.00 91.38 78 VAL A N 1
ATOM 559 C CA . VAL A 1 78 ? 0.643 -8.233 -9.371 1.00 91.38 78 VAL A CA 1
ATOM 560 C C . VAL A 1 78 ? -0.099 -7.952 -8.074 1.00 91.38 78 VAL A C 1
ATOM 562 O O . VAL A 1 78 ? -0.711 -6.896 -7.932 1.00 91.38 78 VAL A O 1
ATOM 565 N N . THR A 1 79 ? -0.025 -8.880 -7.128 1.00 91.75 79 THR A N 1
ATOM 566 C CA . THR A 1 79 ? -0.680 -8.746 -5.825 1.00 91.75 79 THR A CA 1
ATOM 567 C C . THR A 1 79 ? 0.361 -8.472 -4.750 1.00 91.75 79 THR A C 1
ATOM 569 O O . THR A 1 79 ? 1.398 -9.132 -4.687 1.00 91.75 79 THR A O 1
ATOM 572 N N . PHE A 1 80 ? 0.069 -7.495 -3.901 1.00 91.69 80 PHE A N 1
ATOM 573 C CA . PHE A 1 80 ? 0.798 -7.181 -2.685 1.00 91.69 80 PHE A CA 1
ATOM 574 C C . PHE A 1 80 ? -0.090 -7.545 -1.499 1.00 91.69 80 PHE A C 1
ATOM 576 O O . PHE A 1 80 ? -1.106 -6.891 -1.234 1.00 91.69 80 PHE A O 1
ATOM 583 N N . ASP A 1 81 ? 0.298 -8.608 -0.802 1.00 92.38 81 ASP A N 1
ATOM 584 C CA . ASP A 1 81 ? -0.434 -9.109 0.353 1.00 92.38 81 ASP A CA 1
ATOM 585 C C . ASP A 1 81 ? -0.424 -8.090 1.489 1.00 92.38 81 ASP A C 1
ATOM 587 O O . ASP A 1 81 ? 0.622 -7.573 1.894 1.00 92.38 81 ASP A O 1
ATOM 591 N N . THR A 1 82 ? -1.592 -7.819 2.057 1.00 93.19 82 THR A N 1
ATOM 592 C CA . THR A 1 82 ? -1.697 -7.007 3.266 1.00 93.19 82 THR A CA 1
ATOM 593 C C . THR A 1 82 ? -1.503 -7.843 4.517 1.00 93.19 82 THR A C 1
ATOM 595 O O . THR A 1 82 ? -1.800 -9.034 4.570 1.00 93.19 82 THR A O 1
ATOM 598 N N . ARG A 1 83 ? -1.019 -7.205 5.583 1.00 92.00 83 ARG A N 1
ATOM 599 C CA . ARG A 1 83 ? -0.939 -7.847 6.898 1.00 92.00 83 ARG A CA 1
ATOM 600 C C . ARG A 1 83 ? -2.297 -7.800 7.587 1.00 92.00 83 ARG A C 1
ATOM 602 O O . ARG A 1 83 ? -2.938 -6.748 7.638 1.00 92.00 83 ARG A O 1
ATOM 609 N N . THR A 1 84 ? -2.679 -8.890 8.239 1.00 92.44 84 THR A N 1
ATOM 610 C CA . THR A 1 84 ? -3.826 -8.886 9.155 1.00 92.44 84 THR A CA 1
ATOM 611 C C . THR A 1 84 ? -3.434 -8.186 10.460 1.00 92.44 84 THR A C 1
ATOM 613 O O . THR A 1 84 ? -2.538 -8.632 11.177 1.00 92.44 84 THR A O 1
ATOM 616 N N . LYS A 1 85 ? -4.080 -7.059 10.776 1.00 88.31 85 LYS A N 1
ATOM 617 C CA . LYS A 1 85 ? -3.781 -6.203 11.946 1.00 88.31 85 LYS A CA 1
ATOM 618 C C . LYS A 1 85 ? -4.968 -5.983 12.884 1.00 88.31 85 LYS A C 1
ATOM 620 O O . LYS A 1 85 ? -4.818 -5.333 13.918 1.00 88.31 85 LYS A O 1
ATOM 625 N N . GLY A 1 86 ? -6.138 -6.517 12.562 1.00 87.44 86 GLY A N 1
ATOM 626 C CA . GLY A 1 86 ? -7.298 -6.396 13.438 1.00 87.44 86 GLY A CA 1
ATOM 627 C C . GLY A 1 86 ? -8.392 -7.380 13.088 1.00 87.44 86 GLY A C 1
ATOM 628 O O . GLY A 1 86 ? -8.672 -8.288 13.873 1.00 87.44 86 GLY A O 1
ATOM 629 N N . ASN A 1 87 ? -9.004 -7.197 11.924 1.00 89.62 87 ASN A N 1
ATOM 630 C CA . ASN A 1 87 ? -10.090 -8.032 11.435 1.00 89.62 87 ASN A CA 1
ATOM 631 C C . ASN A 1 87 ? -9.724 -8.643 10.076 1.00 89.62 87 ASN A C 1
ATOM 633 O O . ASN A 1 87 ? -9.498 -7.903 9.127 1.00 89.62 87 ASN A O 1
ATOM 637 N N . ALA A 1 88 ? -9.666 -9.972 9.993 1.00 89.88 88 ALA A N 1
ATOM 638 C CA . ALA A 1 88 ? -9.357 -10.674 8.750 1.00 89.88 88 ALA A CA 1
ATOM 639 C C . ALA A 1 88 ? -10.486 -10.555 7.712 1.00 89.88 88 ALA A C 1
ATOM 641 O O . ALA A 1 88 ? -10.199 -10.550 6.524 1.00 89.88 88 ALA A O 1
ATOM 642 N N . ASP A 1 89 ? -11.735 -10.365 8.149 1.00 89.56 89 ASP A N 1
ATOM 643 C CA . ASP A 1 89 ? -12.915 -10.361 7.270 1.00 89.56 89 ASP A CA 1
ATOM 644 C C . ASP A 1 89 ? -12.979 -9.147 6.329 1.00 89.56 89 ASP A C 1
ATOM 646 O O . ASP A 1 89 ? -13.732 -9.144 5.364 1.00 89.56 89 ASP A O 1
ATOM 650 N N . ILE A 1 90 ? -12.228 -8.084 6.635 1.00 91.94 90 ILE A N 1
ATOM 651 C CA . ILE A 1 90 ? -12.134 -6.873 5.801 1.00 91.94 90 ILE A CA 1
ATOM 652 C C . ILE A 1 90 ? -10.706 -6.643 5.294 1.00 91.94 90 ILE A C 1
ATOM 654 O O . ILE A 1 90 ? -10.300 -5.512 4.996 1.00 91.94 90 ILE A O 1
ATOM 658 N N . LYS A 1 91 ? -9.897 -7.704 5.288 1.00 93.12 91 LYS A N 1
ATOM 659 C CA . LYS A 1 91 ? -8.579 -7.682 4.669 1.00 93.12 91 LYS A CA 1
ATOM 660 C C . LYS A 1 91 ? -8.762 -7.490 3.163 1.00 93.12 91 LYS A C 1
ATOM 662 O O . LYS A 1 91 ? -9.605 -8.128 2.550 1.00 93.12 91 LYS A O 1
ATOM 667 N N . GLN A 1 92 ? -7.970 -6.590 2.594 1.00 93.25 92 GLN A N 1
ATOM 668 C CA . GLN A 1 92 ? -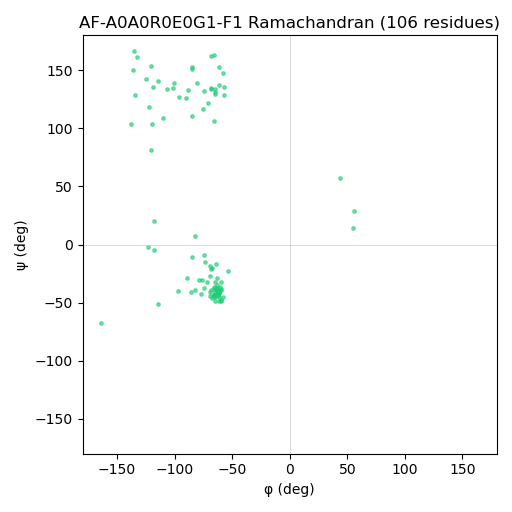7.965 -6.336 1.158 1.00 93.25 92 GLN A CA 1
ATOM 669 C C . GLN A 1 92 ? -6.523 -6.263 0.705 1.00 93.25 92 GLN A C 1
ATOM 671 O O . GLN A 1 92 ? -5.751 -5.522 1.311 1.00 93.25 92 GLN A O 1
ATOM 676 N N . ASN A 1 93 ? -6.144 -7.002 -0.326 1.00 92.88 93 ASN A N 1
ATOM 677 C CA . ASN A 1 93 ? -4.802 -6.930 -0.885 1.00 92.88 93 ASN A CA 1
ATOM 678 C C . ASN A 1 93 ? -4.699 -5.794 -1.896 1.00 92.88 93 ASN A C 1
ATOM 680 O O . ASN A 1 93 ? -5.678 -5.414 -2.536 1.00 92.88 93 ASN A O 1
ATOM 684 N N . ALA A 1 94 ? -3.501 -5.233 -2.032 1.00 94.12 94 ALA A N 1
ATOM 685 C CA . ALA A 1 94 ? -3.246 -4.236 -3.057 1.00 94.12 94 ALA A CA 1
ATOM 686 C C . ALA A 1 94 ? -2.896 -4.962 -4.359 1.00 94.12 94 ALA A C 1
ATOM 688 O O . ALA A 1 94 ? -1.838 -5.576 -4.462 1.00 94.12 94 ALA A O 1
ATOM 689 N N . VAL A 1 95 ? -3.779 -4.908 -5.351 1.00 93.00 95 VAL A N 1
ATOM 690 C CA . VAL A 1 95 ? -3.530 -5.467 -6.684 1.00 93.00 95 VAL A CA 1
ATOM 691 C C . VAL A 1 95 ? -3.172 -4.329 -7.617 1.00 93.00 95 VAL A C 1
ATOM 693 O O . VAL A 1 95 ? -3.817 -3.282 -7.606 1.00 93.00 95 VAL A O 1
ATOM 696 N N . CYS A 1 96 ? -2.134 -4.517 -8.421 1.00 93.19 96 CYS A N 1
ATOM 697 C CA . CYS A 1 96 ? -1.632 -3.472 -9.288 1.00 93.19 96 CYS A CA 1
ATOM 698 C C . CYS A 1 96 ? -1.301 -3.962 -10.692 1.00 93.19 96 CYS A C 1
ATOM 700 O O . CYS A 1 96 ? -0.877 -5.097 -10.877 1.00 93.19 96 CYS A O 1
ATOM 702 N N . ASN A 1 97 ? -1.431 -3.082 -11.680 1.00 92.50 97 ASN A N 1
ATOM 703 C CA . ASN A 1 97 ? -1.103 -3.355 -13.073 1.00 92.50 97 ASN A CA 1
ATOM 704 C C . ASN A 1 97 ? 0.313 -2.861 -13.422 1.00 92.50 97 ASN A C 1
ATOM 706 O O . ASN A 1 97 ? 0.632 -1.686 -13.234 1.00 92.50 97 ASN A O 1
ATOM 710 N N . THR A 1 98 ? 1.149 -3.743 -13.973 1.00 90.38 98 THR A N 1
ATOM 711 C CA . THR A 1 98 ? 2.551 -3.447 -14.329 1.00 90.38 98 THR A CA 1
ATOM 712 C C . THR A 1 98 ? 2.721 -2.566 -15.572 1.00 90.38 98 THR A C 1
ATOM 714 O O . THR A 1 98 ? 3.801 -2.030 -15.786 1.00 90.38 98 THR A O 1
ATOM 717 N N . GLY A 1 99 ? 1.684 -2.385 -16.392 1.00 86.25 99 GLY A N 1
ATOM 718 C CA . GLY A 1 99 ? 1.717 -1.506 -17.565 1.00 86.25 99 GLY A CA 1
ATOM 719 C C . GLY A 1 99 ? 1.303 -0.063 -17.269 1.00 86.25 99 GLY A C 1
ATOM 720 O O . GLY A 1 99 ? 1.756 0.857 -17.941 1.00 86.25 99 GLY A O 1
ATOM 721 N N . SER A 1 100 ? 0.447 0.155 -16.265 1.00 86.25 100 SER A N 1
ATOM 722 C CA . SER A 1 100 ? -0.100 1.484 -15.941 1.00 86.25 100 SER A CA 1
ATOM 723 C C . SER A 1 100 ? 0.261 2.004 -14.547 1.00 86.25 100 SER A C 1
ATOM 725 O O . SER A 1 100 ? -0.107 3.129 -14.212 1.00 86.25 100 SER A O 1
ATOM 727 N N . ALA A 1 101 ? 0.943 1.198 -13.725 1.00 87.12 101 ALA A N 1
ATOM 728 C CA . ALA A 1 101 ? 1.209 1.458 -12.304 1.00 87.12 101 ALA A CA 1
ATOM 729 C C . ALA A 1 101 ? -0.056 1.723 -11.458 1.00 87.12 101 ALA A C 1
ATOM 731 O O . ALA A 1 101 ? 0.030 2.214 -10.330 1.00 87.12 101 ALA A O 1
ATOM 732 N N . GLN A 1 102 ? -1.247 1.418 -11.982 1.00 91.38 102 GLN A N 1
ATOM 733 C CA . GLN A 1 102 ? -2.493 1.580 -11.241 1.00 91.38 102 GLN A CA 1
ATOM 734 C C . GLN A 1 102 ? -2.615 0.469 -10.206 1.00 91.38 102 GLN A C 1
ATOM 736 O O . GLN A 1 102 ? -2.434 -0.697 -10.541 1.00 91.38 102 GLN A O 1
ATOM 741 N N . CYS A 1 103 ? -2.946 0.841 -8.970 1.00 93.88 103 CYS A N 1
ATOM 742 C CA . CYS A 1 1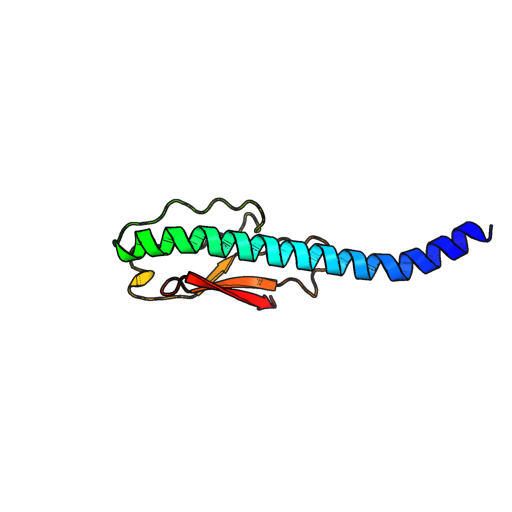03 ? -3.210 -0.101 -7.886 1.00 93.88 103 CYS A CA 1
ATOM 743 C C . CYS A 1 103 ? -4.579 0.142 -7.274 1.00 93.88 103 CYS A C 1
ATOM 745 O O . CYS A 1 103 ? -4.946 1.297 -7.027 1.00 93.88 103 CYS A O 1
ATOM 747 N N . GLU A 1 104 ? -5.258 -0.931 -6.913 1.00 94.00 104 GLU A N 1
ATOM 748 C CA . GLU A 1 104 ? -6.537 -0.938 -6.217 1.00 94.00 104 GLU A CA 1
ATOM 749 C C . GLU A 1 104 ? -6.521 -1.923 -5.044 1.00 94.00 104 GLU A C 1
ATOM 751 O O . GLU A 1 104 ? -5.645 -2.781 -4.949 1.00 94.00 104 GLU A O 1
ATOM 756 N N . LEU A 1 105 ? -7.462 -1.753 -4.114 1.00 93.31 105 LEU A N 1
ATOM 757 C CA . LEU A 1 105 ? -7.697 -2.722 -3.047 1.00 93.31 105 LEU A CA 1
ATOM 758 C C . LEU A 1 105 ? -8.725 -3.733 -3.542 1.00 93.31 105 LEU A C 1
ATOM 760 O O . LEU A 1 105 ? -9.813 -3.331 -3.949 1.00 93.31 105 LEU A O 1
ATOM 764 N N . VAL A 1 106 ? -8.386 -5.013 -3.467 1.00 91.62 106 VAL A N 1
ATOM 765 C CA . VAL A 1 106 ? -9.276 -6.124 -3.814 1.00 91.62 106 VAL A CA 1
ATOM 766 C C . VAL A 1 106 ? -9.480 -6.971 -2.566 1.00 91.62 106 VAL A C 1
ATOM 768 O O . VAL A 1 106 ? -8.525 -7.212 -1.826 1.00 91.62 106 VAL A O 1
ATOM 771 N N . ASP A 1 107 ? -10.726 -7.365 -2.307 1.00 82.81 107 ASP A N 1
ATOM 772 C CA . ASP A 1 107 ? -11.049 -8.299 -1.226 1.00 82.81 107 ASP A CA 1
ATOM 773 C C . ASP A 1 107 ? -10.341 -9.644 -1.478 1.00 82.81 107 ASP A C 1
ATOM 775 O O . ASP A 1 107 ? -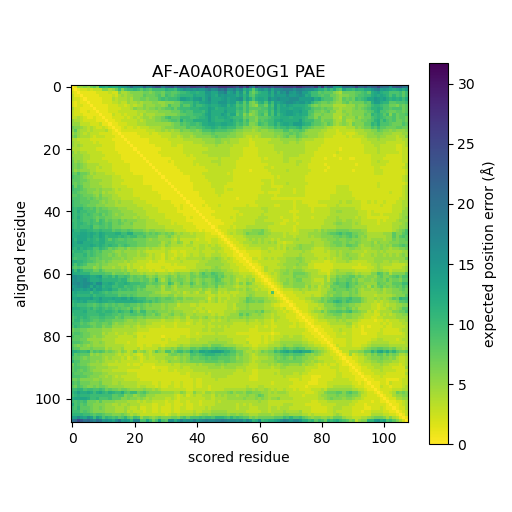10.261 -10.093 -2.624 1.00 82.81 107 ASP A O 1
ATOM 779 N N . ASP A 1 108 ? -9.772 -10.226 -0.419 1.00 67.44 108 ASP A N 1
ATOM 780 C CA . ASP A 1 108 ? -9.023 -11.496 -0.462 1.00 67.44 108 ASP A CA 1
ATOM 781 C C . ASP A 1 108 ? -9.950 -12.723 -0.559 1.00 67.44 108 ASP A C 1
ATOM 783 O O . ASP A 1 108 ? -11.004 -12.720 0.123 1.00 67.44 108 ASP A O 1
#

Secondary structure (DSSP, 8-state):
-HHHHHHHHHHHHHHHHHHHHHHHHHHHHHHHHHHHHHHHHHHHHHTTPPPPPP--SSS-TT------TTTTTS--EEEEPPPPSS-GGG-EEEEEETTT--EEEEE-

Radius of gyration: 18.53 Å; Cα contacts (8 Å, |Δi|>4): 187; chains: 1; bounding box: 36×17×64 Å

Solvent-accessible surface area (backbone atoms only — not comparable to full-atom values): 5746 Å² total; per-residue (Å²): 124,66,67,62,56,54,50,52,57,53,45,67,60,47,50,61,54,50,23,48,49,43,17,52,51,31,31,51,45,18,36,54,49,53,37,58,52,32,56,55,33,38,56,33,17,72,70,58,34,64,46,79,84,81,78,58,80,60,27,25,83,82,31,63,65,79,73,50,32,56,34,35,85,56,57,47,79,37,58,37,38,42,44,82,65,53,34,71,93,66,43,29,27,26,37,28,33,42,57,74,41,50,65,47,76,40,78,116